Protein AF-A0A2A3JCR9-F1 (afdb_monomer_lite)

Radius of gyration: 11.65 Å; chains: 1; bounding box: 27×21×27 Å

pLDDT: mean 78.49, std 11.09, range [52.22, 93.94]

Sequence (51 aa):
MKSKLPVENVGDTDVCLFVEPYGEDYWLKPGDAFEVTPLSDANVQFSVAVA

Foldseek 3Di:
DWDKDKDAQCDQAWWWKAKPPVGDIDIDHHGDMDIDTDPDPPPDDIDIDTD

Structure (mmCIF, N/CA/C/O backbone):
data_AF-A0A2A3JCR9-F1
#
_entry.id   AF-A0A2A3JCR9-F1
#
loop_
_atom_site.group_PDB
_atom_site.id
_atom_site.type_symbol
_atom_site.label_atom_id
_atom_site.label_alt_id
_atom_site.label_comp_id
_atom_site.label_asym_id
_atom_site.label_entity_id
_atom_site.label_seq_id
_atom_site.pdbx_PDB_ins_code
_atom_site.Cartn_x
_atom_site.Cartn_y
_atom_site.Cartn_z
_atom_site.occupancy
_atom_site.B_iso_or_equiv
_atom_site.auth_seq_id
_atom_site.auth_comp_id
_atom_site.auth_asym_id
_atom_site.auth_atom_id
_atom_site.pdbx_PDB_model_num
ATOM 1 N N . MET A 1 1 ? 16.439 13.434 -8.244 1.00 52.22 1 MET A N 1
ATOM 2 C CA . MET A 1 1 ? 15.776 13.113 -6.960 1.00 52.22 1 MET A CA 1
ATOM 3 C C . MET A 1 1 ? 14.604 12.222 -7.322 1.00 52.22 1 MET A C 1
ATOM 5 O O . MET A 1 1 ? 13.822 12.638 -8.165 1.00 52.22 1 MET A O 1
ATOM 9 N N . LYS A 1 2 ? 14.550 10.981 -6.829 1.00 58.31 2 LYS A N 1
ATOM 10 C CA . LYS A 1 2 ? 13.449 10.068 -7.166 1.00 58.31 2 LYS A CA 1
ATOM 11 C C . LYS A 1 2 ? 12.184 10.566 -6.470 1.00 58.31 2 LYS A C 1
ATOM 13 O O . LYS A 1 2 ? 12.218 10.778 -5.258 1.00 58.31 2 LYS A O 1
ATOM 18 N N . SER A 1 3 ? 11.116 10.811 -7.224 1.00 64.00 3 SER A N 1
ATOM 19 C CA . SER A 1 3 ? 9.826 11.189 -6.648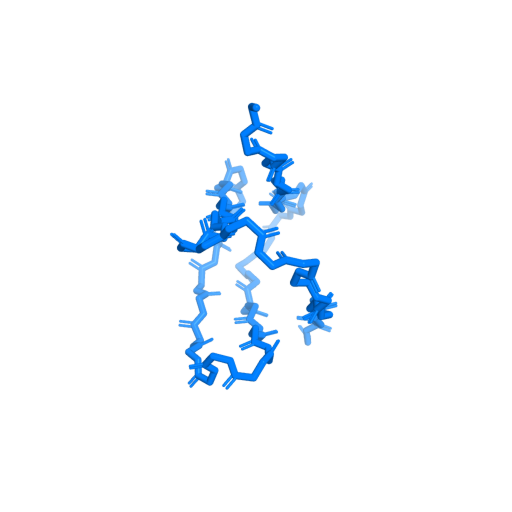 1.00 64.00 3 SER A CA 1
ATOM 20 C C . SER A 1 3 ? 9.304 10.032 -5.802 1.00 64.00 3 SER A C 1
ATOM 22 O O . SER A 1 3 ? 9.221 8.905 -6.284 1.00 64.00 3 SER A O 1
ATOM 24 N N . LYS A 1 4 ? 8.999 10.316 -4.536 1.00 67.69 4 LYS A N 1
ATOM 25 C CA . LYS A 1 4 ? 8.349 9.380 -3.618 1.00 67.69 4 LYS A CA 1
ATOM 26 C C . LYS A 1 4 ? 6.848 9.608 -3.675 1.00 67.69 4 LYS A C 1
ATOM 28 O O . LYS A 1 4 ? 6.410 10.757 -3.719 1.00 67.69 4 LYS A O 1
ATOM 33 N N . LEU A 1 5 ? 6.081 8.527 -3.661 1.00 76.62 5 LEU A N 1
ATOM 34 C CA . LEU A 1 5 ? 4.623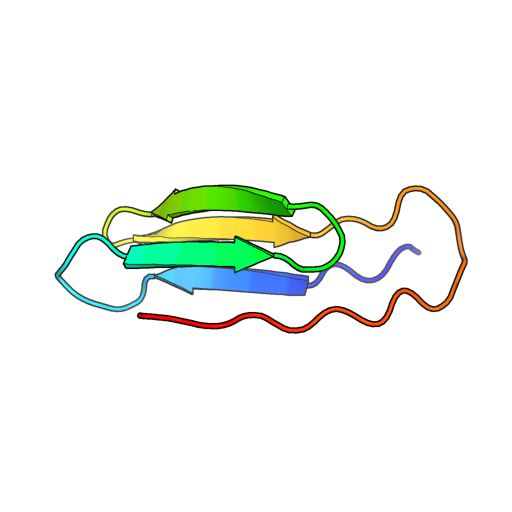 8.574 -3.686 1.00 76.62 5 LEU A CA 1
ATOM 35 C C . LEU A 1 5 ? 4.096 7.798 -2.470 1.00 76.62 5 LEU A C 1
ATOM 37 O O . LEU A 1 5 ? 4.019 6.570 -2.531 1.00 76.62 5 LEU A O 1
ATOM 41 N N . PRO A 1 6 ? 3.831 8.491 -1.345 1.00 82.06 6 PRO A N 1
ATOM 42 C CA . PRO A 1 6 ? 3.331 7.857 -0.133 1.00 82.06 6 PRO A CA 1
ATOM 43 C C . PRO A 1 6 ? 1.833 7.548 -0.246 1.00 82.06 6 PRO A C 1
ATOM 45 O O . PRO A 1 6 ? 1.061 8.360 -0.757 1.00 82.06 6 PRO A O 1
ATOM 48 N N . VAL A 1 7 ? 1.434 6.388 0.274 1.00 84.44 7 VAL A N 1
ATOM 49 C CA . VAL A 1 7 ? 0.039 5.978 0.474 1.00 84.44 7 VAL A CA 1
ATOM 50 C C . VAL A 1 7 ? -0.155 5.708 1.961 1.00 84.44 7 VAL A C 1
ATOM 52 O O . VAL A 1 7 ? 0.582 4.912 2.533 1.00 84.44 7 VAL A O 1
ATOM 55 N N . GLU A 1 8 ? -1.123 6.364 2.590 1.00 88.44 8 GLU A N 1
ATOM 56 C CA . GLU A 1 8 ? -1.385 6.247 4.029 1.00 88.44 8 GLU A CA 1
ATOM 57 C C . GLU A 1 8 ? -2.799 5.723 4.274 1.00 88.44 8 GLU A C 1
ATOM 59 O O . GLU A 1 8 ? -3.759 6.193 3.654 1.00 88.44 8 GLU A O 1
ATOM 64 N N . ASN A 1 9 ? -2.933 4.774 5.203 1.00 90.44 9 ASN A N 1
ATOM 65 C CA . ASN A 1 9 ? -4.239 4.354 5.692 1.00 90.44 9 ASN A CA 1
ATOM 66 C C . ASN A 1 9 ? -4.719 5.307 6.796 1.00 90.44 9 ASN A C 1
ATOM 68 O O . ASN A 1 9 ? -4.474 5.092 7.982 1.00 90.44 9 ASN A O 1
ATOM 72 N N . VAL A 1 10 ? -5.433 6.357 6.386 1.00 90.38 10 VAL A N 1
ATOM 73 C CA . VAL A 1 10 ? -6.065 7.334 7.293 1.00 90.38 10 VAL A CA 1
ATOM 74 C C . VAL A 1 10 ? -7.428 6.874 7.838 1.00 90.38 10 VAL A C 1
ATOM 76 O O . VAL A 1 10 ? -8.130 7.655 8.481 1.00 90.38 10 VAL A O 1
ATOM 79 N N . GLY A 1 11 ? -7.836 5.637 7.536 1.00 89.62 11 GLY A N 1
ATOM 80 C CA . GLY A 1 11 ? -9.065 5.023 8.030 1.00 89.62 11 GLY A CA 1
ATOM 81 C C . GLY A 1 11 ? -8.905 4.391 9.414 1.00 89.62 11 GLY A C 1
ATOM 82 O O . GLY A 1 11 ? -7.886 4.539 10.083 1.00 89.62 11 GLY A O 1
ATOM 83 N N . ASP A 1 12 ? -9.935 3.669 9.845 1.00 93.94 12 ASP A N 1
ATOM 84 C CA . ASP A 1 12 ? -10.004 2.968 11.134 1.00 93.94 12 ASP A CA 1
ATOM 85 C C . ASP A 1 12 ? -10.023 1.434 10.996 1.00 93.94 12 ASP A C 1
ATOM 87 O O . ASP A 1 12 ? -10.157 0.716 11.988 1.00 93.94 12 ASP A O 1
ATOM 91 N N . THR A 1 13 ? -9.850 0.926 9.774 1.00 93.19 13 THR A N 1
ATOM 92 C CA . THR A 1 13 ? -9.823 -0.505 9.447 1.00 93.19 13 THR A CA 1
ATOM 93 C C . THR A 1 13 ? -8.584 -0.865 8.637 1.00 93.19 13 THR A C 1
ATOM 95 O O . THR A 1 13 ? -7.957 0.003 8.029 1.00 93.19 13 THR A O 1
ATOM 98 N N . ASP A 1 14 ? -8.215 -2.145 8.642 1.00 93.19 14 ASP A N 1
ATOM 99 C CA . ASP A 1 14 ? -7.108 -2.654 7.833 1.00 93.19 14 ASP A CA 1
ATOM 100 C C . ASP A 1 14 ? -7.472 -2.597 6.339 1.00 93.19 14 ASP A C 1
ATOM 102 O O . ASP A 1 14 ? -8.562 -3.011 5.941 1.00 93.19 14 ASP A O 1
ATOM 106 N N . VAL A 1 15 ? -6.543 -2.115 5.511 1.00 91.56 15 VAL A N 1
ATOM 107 C CA . VAL A 1 15 ? -6.713 -1.966 4.058 1.00 91.56 15 VAL A CA 1
ATOM 108 C C . VAL A 1 15 ? -5.722 -2.859 3.319 1.00 91.56 15 VAL A C 1
ATOM 110 O O . VAL A 1 15 ? -4.539 -2.875 3.653 1.00 91.56 15 VAL A O 1
ATOM 113 N N . CYS A 1 16 ? -6.187 -3.563 2.284 1.00 90.25 16 CYS A N 1
ATOM 114 C CA . CYS A 1 16 ? -5.316 -4.243 1.327 1.00 90.25 16 CYS A CA 1
ATOM 115 C C . CYS A 1 16 ? -5.063 -3.339 0.116 1.00 90.25 16 CYS A C 1
ATOM 117 O O . CYS A 1 16 ? -6.009 -2.910 -0.548 1.00 90.25 16 CYS A O 1
ATOM 119 N N . LEU A 1 17 ? -3.795 -3.064 -0.181 1.00 87.50 17 LEU A N 1
ATOM 120 C CA . LEU A 1 17 ? -3.368 -2.393 -1.402 1.00 87.50 17 LEU A CA 1
ATOM 121 C C . LEU A 1 17 ? -2.873 -3.407 -2.423 1.00 87.50 17 LEU A C 1
ATOM 123 O O . LEU A 1 17 ? -1.992 -4.215 -2.129 1.00 87.50 17 LEU A O 1
ATOM 127 N N . PHE A 1 18 ? -3.374 -3.260 -3.645 1.00 85.00 18 PHE A N 1
ATOM 128 C CA . PHE A 1 18 ? -2.891 -3.970 -4.823 1.00 85.00 18 PHE A CA 1
ATOM 129 C C . PHE A 1 18 ? -2.113 -2.991 -5.703 1.00 85.00 18 PHE A C 1
ATOM 131 O O . PHE A 1 18 ? -2.662 -1.976 -6.145 1.00 85.00 18 PHE A O 1
ATOM 138 N N . VAL A 1 19 ? -0.830 -3.276 -5.943 1.00 79.06 19 VAL A N 1
ATOM 139 C CA . VAL A 1 19 ? 0.057 -2.400 -6.726 1.00 79.06 19 VAL A CA 1
ATOM 140 C C . VAL A 1 19 ? 0.411 -3.063 -8.055 1.00 79.06 19 VAL A C 1
ATOM 142 O O . VAL A 1 19 ? 1.204 -4.003 -8.116 1.00 79.06 19 VAL A O 1
ATOM 145 N N . GLU A 1 20 ? -0.139 -2.549 -9.153 1.00 78.56 20 GLU A N 1
ATOM 146 C CA . GLU A 1 20 ? 0.148 -3.040 -10.505 1.00 78.56 20 GLU A CA 1
ATOM 147 C C . GLU A 1 20 ? 1.257 -2.223 -11.194 1.00 78.56 20 GLU A C 1
ATOM 149 O O . GLU A 1 20 ? 1.345 -1.007 -10.994 1.00 78.56 20 GLU A O 1
ATOM 154 N N . PRO A 1 21 ? 2.115 -2.859 -12.019 1.00 71.94 21 PRO A N 1
ATOM 155 C CA . PRO A 1 21 ? 2.135 -4.282 -12.397 1.00 71.94 21 PRO A CA 1
ATOM 156 C C . PRO A 1 21 ? 2.944 -5.176 -11.434 1.00 71.94 21 PRO A C 1
ATOM 158 O O . PRO A 1 21 ? 3.296 -6.298 -11.789 1.00 71.94 21 PRO A O 1
ATOM 161 N N . TYR A 1 22 ? 3.305 -4.674 -10.252 1.00 71.00 22 TYR A N 1
ATOM 162 C CA . TYR A 1 22 ? 4.233 -5.347 -9.338 1.00 71.00 22 TYR A CA 1
ATOM 163 C C . TYR A 1 22 ? 3.631 -6.588 -8.662 1.00 71.00 22 TYR A C 1
ATOM 165 O O . TYR A 1 22 ? 4.382 -7.485 -8.294 1.00 71.00 22 TYR A O 1
ATOM 173 N N . GLY A 1 23 ? 2.298 -6.685 -8.600 1.00 67.81 23 GLY A N 1
ATOM 174 C CA . GLY A 1 23 ? 1.579 -7.932 -8.320 1.00 67.81 23 GLY A CA 1
ATOM 175 C C . GLY A 1 23 ? 1.703 -8.434 -6.882 1.00 67.81 23 GLY A C 1
ATOM 176 O O . GLY A 1 23 ? 1.511 -9.624 -6.644 1.00 67.81 23 GLY A O 1
ATOM 177 N N . GLU A 1 24 ? 2.044 -7.550 -5.945 1.00 78.88 24 GLU A N 1
ATOM 178 C CA . GLU A 1 24 ? 2.109 -7.857 -4.517 1.00 78.88 24 GLU A CA 1
ATOM 179 C C . GLU A 1 24 ? 0.963 -7.178 -3.757 1.00 78.88 24 GLU A C 1
ATOM 181 O O . GLU A 1 24 ? 0.576 -6.044 -4.071 1.00 78.88 24 GLU A O 1
ATOM 186 N N . ASP A 1 25 ? 0.465 -7.888 -2.743 1.00 84.94 25 ASP A N 1
ATOM 187 C CA . ASP A 1 25 ? -0.586 -7.436 -1.834 1.00 84.94 25 ASP A CA 1
ATOM 188 C C . ASP A 1 25 ? 0.054 -6.883 -0.557 1.00 84.94 25 ASP A C 1
ATOM 190 O O . ASP A 1 25 ? 0.833 -7.573 0.111 1.00 84.94 25 ASP A O 1
ATOM 194 N N . TYR A 1 26 ? -0.312 -5.660 -0.178 1.00 87.31 26 TYR A N 1
ATOM 195 C CA . TYR A 1 26 ? 0.189 -5.022 1.038 1.00 87.31 26 TYR A CA 1
ATOM 196 C C . TYR A 1 26 ? -0.957 -4.675 1.977 1.00 87.31 26 TYR A C 1
ATOM 198 O O . TYR A 1 26 ? -1.838 -3.891 1.636 1.00 87.31 26 TYR A O 1
ATOM 206 N N . TRP A 1 27 ? -0.921 -5.226 3.187 1.00 90.19 27 TRP A N 1
ATOM 207 C CA . TRP A 1 27 ? -1.882 -4.899 4.236 1.00 90.19 27 TRP A CA 1
ATOM 208 C C . TRP A 1 27 ? -1.370 -3.735 5.080 1.00 90.19 27 TRP A C 1
ATOM 210 O O . TRP A 1 27 ? -0.275 -3.816 5.637 1.00 90.19 27 TRP A O 1
ATOM 220 N N . LEU A 1 28 ? -2.168 -2.674 5.191 1.00 91.94 28 LEU A N 1
ATOM 221 C CA . LEU A 1 28 ? -1.898 -1.519 6.043 1.00 91.94 28 LEU A CA 1
ATOM 222 C C . LEU A 1 28 ? -2.899 -1.462 7.182 1.00 91.94 28 LEU A C 1
ATOM 224 O O . LEU A 1 28 ? -4.107 -1.379 6.950 1.00 91.94 28 LEU A O 1
ATOM 228 N N . LYS A 1 29 ? -2.389 -1.407 8.408 1.00 93.69 29 LYS A N 1
ATOM 229 C CA . LYS A 1 29 ? -3.198 -1.053 9.572 1.00 93.69 29 LYS A CA 1
ATOM 230 C C . LYS A 1 29 ? -3.488 0.450 9.573 1.00 93.69 29 LYS A C 1
ATOM 232 O O . LYS A 1 29 ? -2.782 1.208 8.905 1.00 93.69 29 LYS A O 1
ATOM 237 N N . PRO A 1 30 ? -4.488 0.913 10.337 1.00 93.50 30 PRO A N 1
ATOM 238 C CA . PRO A 1 30 ? -4.697 2.337 10.581 1.00 93.50 30 PRO A CA 1
ATOM 239 C C . PRO A 1 30 ? -3.409 3.051 11.016 1.00 93.50 30 PRO A C 1
ATOM 241 O O . PRO A 1 30 ? -2.775 2.655 11.996 1.00 93.50 30 PRO A O 1
ATOM 244 N N . GLY A 1 31 ? -3.034 4.105 10.289 1.00 89.94 31 GLY A N 1
ATOM 245 C CA . GLY A 1 31 ? -1.819 4.893 10.519 1.00 89.94 31 GLY A CA 1
ATOM 246 C C . GLY A 1 31 ? -0.539 4.343 9.879 1.00 89.94 31 GLY A C 1
ATOM 247 O O . GLY A 1 31 ? 0.493 5.013 9.943 1.00 89.94 31 GLY A O 1
ATOM 248 N N . ASP A 1 32 ? -0.576 3.165 9.247 1.00 91.06 32 ASP A N 1
ATOM 249 C CA . ASP A 1 32 ? 0.552 2.691 8.445 1.00 91.06 32 ASP A CA 1
ATOM 250 C C . ASP A 1 32 ? 0.667 3.505 7.147 1.00 91.06 32 ASP A C 1
ATOM 252 O O . ASP A 1 32 ? -0.328 3.933 6.547 1.00 91.06 32 ASP A O 1
ATOM 256 N N . ALA A 1 33 ? 1.905 3.658 6.675 1.00 86.56 33 ALA A N 1
ATOM 257 C CA . ALA A 1 33 ? 2.221 4.266 5.391 1.00 86.56 33 ALA A CA 1
ATOM 258 C C . ALA A 1 33 ? 3.055 3.314 4.525 1.00 86.56 33 ALA A C 1
ATOM 260 O O . ALA A 1 33 ? 3.993 2.669 4.994 1.00 86.56 33 ALA A O 1
ATOM 261 N N . PHE A 1 34 ? 2.731 3.272 3.238 1.00 84.94 34 PHE A N 1
ATOM 262 C CA . PHE A 1 34 ? 3.428 2.516 2.207 1.00 84.94 34 PHE A CA 1
ATOM 263 C C . PHE A 1 34 ? 4.100 3.480 1.221 1.00 84.94 34 PHE A C 1
ATOM 265 O O . PHE A 1 34 ? 3.493 4.456 0.778 1.00 84.94 34 PHE A O 1
ATOM 272 N N . GLU A 1 35 ? 5.366 3.229 0.879 1.00 82.50 35 GLU A N 1
ATOM 273 C CA . GLU A 1 35 ? 6.150 4.088 -0.016 1.00 82.50 35 GLU A CA 1
ATOM 274 C C . GLU A 1 35 ? 6.507 3.340 -1.304 1.00 82.50 35 GLU A C 1
ATOM 276 O O . GLU A 1 35 ? 7.263 2.367 -1.280 1.00 82.50 35 GLU A O 1
ATOM 281 N N . VAL A 1 36 ? 6.035 3.839 -2.452 1.00 75.75 36 VAL A N 1
ATOM 282 C CA . VAL A 1 36 ? 6.476 3.337 -3.760 1.00 75.75 36 VAL A CA 1
ATOM 283 C C . VAL A 1 36 ? 7.718 4.103 -4.200 1.00 75.75 36 VAL A C 1
ATOM 285 O O . VAL A 1 36 ? 7.679 5.322 -4.389 1.00 75.75 36 VAL A O 1
ATOM 288 N N . THR A 1 37 ? 8.825 3.379 -4.394 1.00 73.00 37 THR A N 1
AT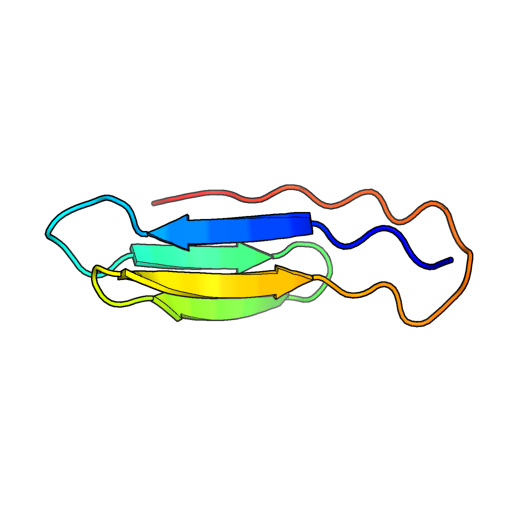OM 289 C CA . THR A 1 37 ? 10.081 3.939 -4.909 1.00 73.00 37 THR A CA 1
ATOM 290 C C . THR A 1 37 ? 10.427 3.327 -6.265 1.00 73.00 37 THR A C 1
ATOM 292 O O . THR A 1 37 ? 10.660 2.119 -6.348 1.00 73.00 37 THR A O 1
ATOM 295 N N . PRO A 1 38 ? 10.550 4.130 -7.336 1.00 69.94 38 PRO A N 1
ATOM 296 C CA . PRO A 1 38 ? 10.970 3.611 -8.629 1.00 69.94 38 PRO A CA 1
ATOM 297 C C . PRO A 1 38 ? 12.442 3.159 -8.588 1.00 69.94 38 PRO A C 1
ATOM 299 O O . PRO A 1 38 ? 13.349 3.883 -8.155 1.00 69.94 38 PRO A O 1
ATOM 302 N N . LEU A 1 39 ? 12.708 1.933 -9.050 1.00 68.56 39 LEU A N 1
ATOM 303 C CA . LEU A 1 39 ? 14.066 1.373 -9.084 1.00 68.56 39 LEU A CA 1
ATOM 304 C C . LEU A 1 39 ? 14.961 2.074 -10.119 1.00 68.56 39 LEU A C 1
ATOM 306 O O . LEU A 1 39 ? 16.160 2.228 -9.882 1.00 68.56 39 LEU A O 1
ATOM 310 N N . SER A 1 40 ? 14.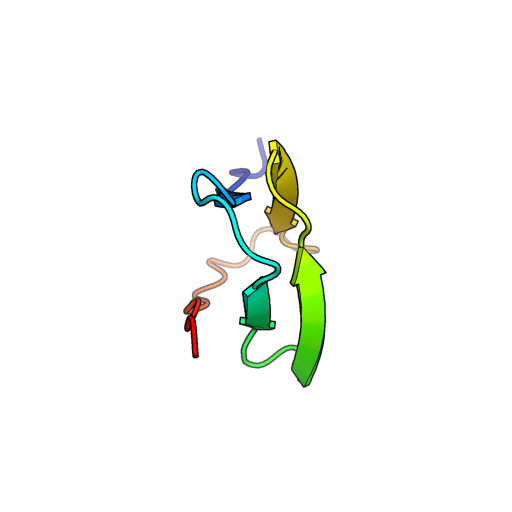378 2.595 -11.199 1.00 71.25 40 SER A N 1
ATOM 311 C CA . SER A 1 40 ? 15.065 3.371 -12.239 1.00 71.25 40 SER A CA 1
ATOM 312 C C . SER A 1 40 ? 14.452 4.764 -12.396 1.00 71.25 40 SER A C 1
ATOM 314 O O . SER A 1 40 ? 13.375 5.025 -11.870 1.00 71.25 40 SER A O 1
ATOM 316 N N . ASP A 1 41 ? 15.115 5.644 -13.147 1.00 69.12 41 ASP A N 1
ATOM 317 C CA . ASP A 1 41 ? 14.591 6.975 -13.496 1.00 69.12 41 ASP A CA 1
ATOM 318 C C . ASP A 1 41 ? 13.514 6.926 -14.600 1.00 69.12 41 ASP A C 1
ATOM 320 O O . ASP A 1 41 ? 13.162 7.951 -15.185 1.00 69.12 41 ASP A O 1
ATOM 324 N N . ALA A 1 42 ? 12.989 5.738 -14.920 1.00 65.56 42 ALA A N 1
ATOM 325 C CA . ALA A 1 42 ? 11.836 5.614 -15.794 1.00 65.56 42 ALA A CA 1
ATOM 326 C C . ALA A 1 42 ? 10.629 6.337 -15.175 1.00 65.56 42 ALA A C 1
ATOM 328 O O . ALA A 1 42 ? 10.416 6.287 -13.963 1.00 65.56 42 ALA A O 1
ATOM 329 N N . ASN A 1 43 ? 9.809 6.973 -16.016 1.00 67.06 43 ASN A N 1
ATOM 330 C CA . ASN A 1 43 ? 8.493 7.471 -15.617 1.00 67.06 43 ASN A CA 1
ATOM 331 C C . ASN A 1 43 ? 7.594 6.274 -15.282 1.00 67.06 43 ASN A C 1
ATOM 333 O O . ASN A 1 43 ? 6.863 5.777 -16.138 1.00 67.06 43 ASN A O 1
ATOM 337 N N . VAL A 1 44 ? 7.693 5.775 -14.051 1.00 66.56 44 VAL A N 1
ATOM 338 C CA . VAL A 1 44 ? 6.856 4.681 -13.567 1.00 66.56 44 VAL A CA 1
ATOM 339 C C . VAL A 1 44 ? 5.448 5.225 -13.364 1.00 66.56 44 VAL A C 1
ATOM 341 O O . VAL A 1 44 ? 5.217 6.075 -12.506 1.00 66.56 44 VAL A O 1
ATOM 344 N N . GLN A 1 45 ? 4.514 4.737 -14.174 1.00 68.69 45 GLN A N 1
ATOM 345 C CA . GLN A 1 45 ? 3.088 4.901 -13.938 1.00 68.69 45 GLN A CA 1
ATOM 346 C C . GLN A 1 45 ? 2.600 3.660 -13.200 1.00 68.69 45 GLN A C 1
ATOM 348 O O . GLN A 1 45 ? 2.764 2.547 -13.694 1.00 68.69 45 GLN A O 1
ATOM 353 N N . PHE A 1 46 ? 2.026 3.856 -12.021 1.00 69.56 46 PHE A N 1
ATOM 354 C CA . PHE A 1 46 ? 1.316 2.816 -11.290 1.00 69.56 46 PHE A CA 1
ATOM 355 C C . PHE A 1 46 ? -0.012 3.381 -10.795 1.00 69.56 46 PHE A C 1
ATOM 357 O O . PHE A 1 46 ? -0.157 4.592 -10.604 1.00 69.56 46 PHE A O 1
ATOM 364 N N . SER A 1 47 ? -0.978 2.496 -10.599 1.00 68.44 47 SER A N 1
ATOM 365 C CA . SER A 1 47 ? -2.259 2.797 -9.971 1.00 68.44 47 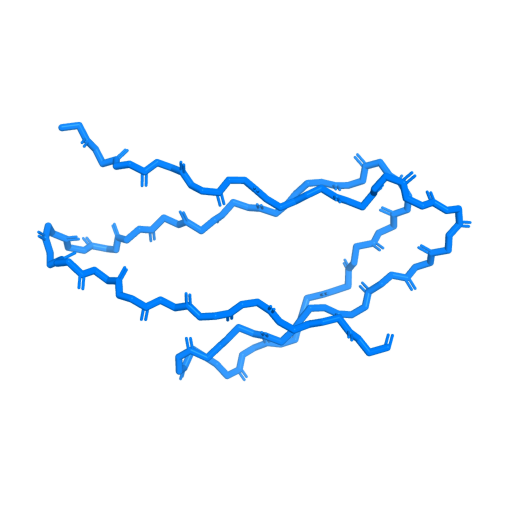SER A CA 1
ATOM 366 C C . SER A 1 47 ? -2.341 2.091 -8.627 1.00 68.44 47 SER A C 1
ATOM 368 O O . SER A 1 47 ? -1.804 0.998 -8.457 1.00 68.44 47 SER A O 1
ATOM 370 N N . VAL A 1 48 ? -3.026 2.724 -7.680 1.00 69.25 48 VAL A N 1
ATOM 371 C CA . VAL A 1 48 ? -3.343 2.144 -6.375 1.00 69.25 48 VAL A CA 1
ATOM 372 C C . VAL A 1 48 ? -4.849 1.947 -6.328 1.00 69.25 48 VAL A C 1
ATOM 374 O O . VAL A 1 48 ? -5.598 2.894 -6.570 1.00 69.25 48 VAL A O 1
ATOM 377 N N . ALA A 1 49 ? -5.280 0.725 -6.034 1.00 65.25 49 ALA A N 1
ATOM 378 C CA . ALA A 1 49 ? -6.677 0.396 -5.790 1.00 65.25 49 ALA A CA 1
ATOM 379 C C . ALA A 1 49 ? -6.859 -0.017 -4.325 1.00 65.25 49 ALA A C 1
ATOM 381 O O . ALA A 1 49 ? -6.003 -0.693 -3.754 1.00 65.25 49 ALA A O 1
ATOM 382 N N . VAL A 1 50 ? -7.980 0.404 -3.742 1.00 70.62 50 VAL A N 1
ATOM 3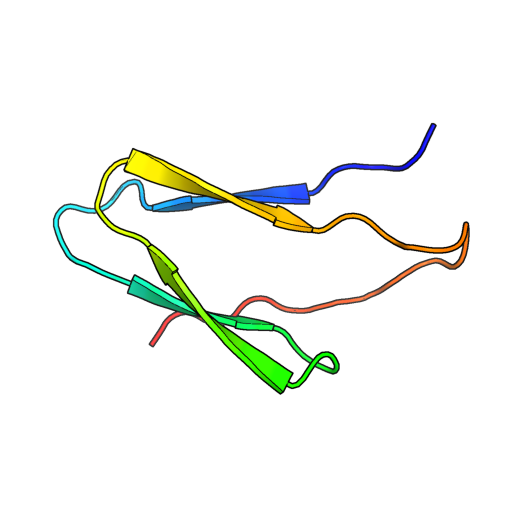83 C CA . VAL A 1 50 ? -8.427 0.043 -2.392 1.00 70.62 50 VAL A CA 1
ATOM 384 C C . VAL A 1 50 ? -9.705 -0.777 -2.556 1.00 70.62 50 VAL A C 1
ATOM 386 O O . VAL A 1 50 ? -10.590 -0.352 -3.303 1.00 70.62 50 VAL A O 1
ATOM 389 N N . ALA A 1 51 ? -9.770 -1.945 -1.915 1.00 61.88 51 ALA A N 1
ATOM 390 C CA . ALA A 1 51 ? -10.907 -2.869 -1.966 1.00 61.88 51 ALA A CA 1
ATOM 391 C C . ALA A 1 51 ? -11.745 -2.823 -0.684 1.00 61.88 51 ALA A C 1
ATOM 393 O O . ALA A 1 51 ? -11.144 -2.625 0.395 1.00 61.88 51 ALA A O 1
#

Secondary structure (DSSP, 8-state):
-PPPEEEE--SSS-EEEEEETTTEEEEE-TT-EEEE--SSSS----EEEE-